Protein AF-A0A3N5TPN7-F1 (afdb_monomer_lite)

Radius of gyration: 16.47 Å; chains: 1; bounding box: 33×39×43 Å

pLDDT: mean 72.8, std 17.23, range [39.59, 96.81]

Secondary structure (DSSP, 8-state):
------STT-TTSTT---SS----SSHHHHHHHHHHHHTTSHHHHHHHHHHHHHHHHHHSTTPPPPPPS-SS--PPTT----

Structure (mmCIF, N/CA/C/O backbone):
data_AF-A0A3N5TPN7-F1
#
_entry.id   AF-A0A3N5TPN7-F1
#
loop_
_atom_site.group_PDB
_atom_site.id
_atom_site.type_symbol
_atom_site.label_atom_id
_atom_site.label_alt_id
_atom_site.label_comp_id
_atom_site.label_asym_id
_atom_site.label_entity_id
_atom_site.label_seq_id
_atom_site.pdbx_PDB_ins_code
_atom_site.Cartn_x
_atom_site.Cartn_y
_atom_site.Cartn_z
_atom_site.occupancy
_atom_site.B_iso_or_equiv
_atom_site.auth_seq_id
_atom_site.auth_comp_id
_atom_site.auth_asym_id
_atom_site.auth_atom_id
_atom_site.pdbx_PDB_model_num
ATOM 1 N N . ALA A 1 1 ? -17.935 -29.277 12.325 1.00 39.59 1 ALA A N 1
ATOM 2 C CA . ALA A 1 1 ? -17.825 -28.518 13.583 1.00 39.59 1 ALA A CA 1
ATOM 3 C C . ALA A 1 1 ? -18.658 -27.258 13.426 1.00 39.59 1 ALA A C 1
ATOM 5 O O . ALA A 1 1 ? -18.739 -26.773 12.303 1.00 39.59 1 ALA A O 1
ATOM 6 N N . ASP A 1 2 ? -19.326 -26.828 14.494 1.00 46.28 2 ASP A N 1
ATOM 7 C CA . ASP A 1 2 ? -20.120 -25.597 14.548 1.00 46.28 2 ASP A CA 1
ATOM 8 C C . ASP A 1 2 ? -19.280 -24.393 14.083 1.00 46.28 2 ASP A C 1
ATOM 10 O O . ASP A 1 2 ? -18.120 -24.267 14.475 1.00 46.28 2 ASP A O 1
ATOM 14 N N . LEU A 1 3 ? -19.839 -23.590 13.175 1.00 48.03 3 LEU A N 1
ATOM 15 C CA . LEU A 1 3 ? -19.180 -22.463 12.499 1.00 48.03 3 LEU A CA 1
ATOM 16 C C . LEU A 1 3 ? -19.747 -21.114 12.958 1.00 48.03 3 LEU A C 1
ATOM 18 O O . LEU A 1 3 ? -19.520 -20.098 12.298 1.00 48.03 3 LEU A O 1
ATOM 22 N N . SER A 1 4 ? -20.522 -21.086 14.045 1.00 59.12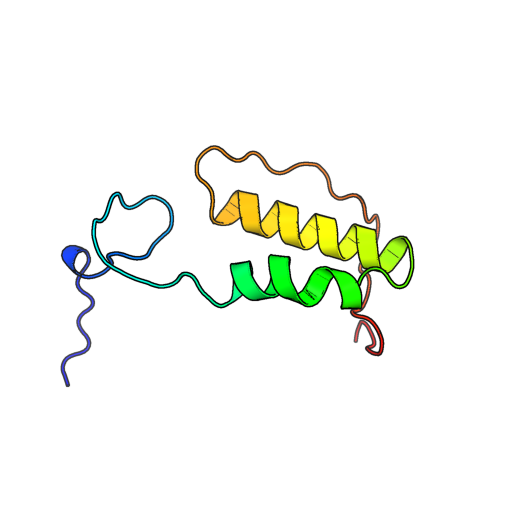 4 SER A N 1
ATOM 23 C CA . SER A 1 4 ? -21.029 -19.833 14.593 1.00 59.12 4 SER A CA 1
ATOM 24 C C . SER A 1 4 ? -19.861 -18.942 15.027 1.00 59.12 4 SER A C 1
ATOM 26 O O . SER A 1 4 ? -19.089 -19.291 15.918 1.00 59.12 4 SER A O 1
ATOM 28 N N . TRP A 1 5 ? -19.719 -17.808 14.345 1.00 44.12 5 TRP A N 1
ATOM 29 C CA . TRP A 1 5 ? -18.627 -16.858 14.515 1.00 44.12 5 TRP A CA 1
ATOM 30 C C . TRP A 1 5 ? -18.800 -16.041 15.804 1.00 44.12 5 TRP A C 1
ATOM 32 O O . TRP A 1 5 ? -19.834 -15.400 15.996 1.00 44.12 5 TRP A O 1
ATOM 42 N N . ASP A 1 6 ? -17.781 -16.076 16.667 1.00 53.81 6 ASP A N 1
ATOM 43 C CA . ASP A 1 6 ? -17.718 -15.368 17.948 1.00 53.81 6 ASP A CA 1
ATOM 44 C C . ASP A 1 6 ? -16.859 -14.102 17.822 1.00 53.81 6 ASP A C 1
ATOM 46 O O . ASP A 1 6 ? -15.709 -14.141 17.373 1.00 53.81 6 ASP A O 1
ATOM 50 N N . ARG A 1 7 ? -17.441 -12.972 18.226 1.00 54.31 7 ARG A N 1
ATOM 51 C CA . ARG A 1 7 ? -16.832 -11.647 18.133 1.00 54.31 7 ARG A CA 1
ATOM 52 C C . ARG A 1 7 ? -15.745 -11.438 19.193 1.00 54.31 7 ARG A C 1
ATOM 54 O O . ARG A 1 7 ? -14.784 -10.733 18.902 1.00 54.31 7 ARG A O 1
ATOM 61 N N . ASP A 1 8 ? -15.832 -12.094 20.348 1.00 53.81 8 ASP A N 1
ATOM 62 C CA . ASP A 1 8 ? -14.822 -11.982 21.413 1.00 53.81 8 ASP A CA 1
ATOM 63 C C . ASP A 1 8 ? -13.570 -12.834 21.117 1.00 53.81 8 ASP A C 1
ATOM 65 O O . ASP A 1 8 ? -12.487 -12.576 21.641 1.00 53.81 8 ASP A O 1
ATOM 69 N N . ALA A 1 9 ? -13.677 -13.807 20.203 1.00 52.12 9 ALA A N 1
ATOM 70 C CA . ALA A 1 9 ? -12.553 -14.601 19.699 1.00 52.12 9 ALA A CA 1
ATOM 71 C C . ALA A 1 9 ? -11.839 -13.961 18.486 1.00 52.12 9 ALA A C 1
ATOM 73 O O . ALA A 1 9 ? -10.785 -14.439 18.054 1.00 52.12 9 ALA A O 1
ATOM 74 N N . ALA A 1 10 ? -12.379 -12.872 17.925 1.00 53.94 10 ALA A N 1
ATOM 75 C CA . ALA A 1 10 ? -11.869 -12.197 16.727 1.00 53.94 10 ALA A CA 1
ATOM 76 C C . ALA A 1 10 ? -10.714 -11.221 17.035 1.00 53.94 10 ALA A C 1
ATOM 78 O O . ALA A 1 10 ? -10.703 -10.074 16.597 1.00 53.94 10 ALA A O 1
ATOM 79 N N . CYS A 1 11 ? -9.713 -11.678 17.780 1.00 55.09 11 CYS A N 1
ATOM 80 C CA . CYS A 1 11 ? -8.637 -10.875 18.367 1.00 55.09 11 CYS A CA 1
ATOM 81 C C . CYS A 1 11 ? -7.568 -10.388 17.347 1.00 55.09 11 CYS A C 1
ATOM 83 O O . CYS A 1 11 ? -6.386 -10.347 17.659 1.00 55.09 11 CYS A O 1
ATOM 85 N N . CYS A 1 12 ? -7.945 -10.081 16.096 1.00 55.91 12 CYS A N 1
ATOM 86 C CA . CYS A 1 12 ? -7.016 -9.885 14.963 1.00 55.91 12 CYS A CA 1
ATOM 87 C C . CYS A 1 12 ? -7.427 -8.850 13.911 1.00 55.91 12 CYS A C 1
ATOM 89 O O . CYS A 1 12 ? -6.803 -8.783 12.846 1.00 55.91 12 CYS A O 1
ATOM 91 N N . VAL A 1 13 ? -8.534 -8.153 14.126 1.00 50.88 13 VAL A N 1
ATOM 92 C CA . VAL A 1 13 ? -9.088 -7.209 13.151 1.00 50.88 13 VAL A CA 1
ATOM 93 C C . VAL A 1 13 ? -8.447 -5.841 13.408 1.00 50.88 13 VAL A C 1
ATOM 95 O O . VAL A 1 13 ? -8.177 -5.543 14.577 1.00 50.88 13 VAL A O 1
ATOM 98 N N . PRO A 1 14 ? -8.175 -5.016 12.373 1.00 48.22 14 PRO A N 1
ATOM 99 C CA . PRO A 1 14 ? -7.863 -3.607 12.577 1.00 48.22 14 PRO A CA 1
ATOM 100 C C . PRO A 1 14 ? -8.779 -3.000 13.621 1.00 48.22 14 PRO A C 1
ATOM 102 O O . PRO A 1 14 ? -9.981 -3.262 13.646 1.00 48.22 14 PRO A O 1
ATOM 105 N N . ASP A 1 15 ? -8.134 -2.291 14.537 1.00 51.75 15 ASP A N 1
ATOM 106 C CA . ASP A 1 15 ? -8.752 -1.562 15.631 1.00 51.75 15 ASP A CA 1
ATOM 107 C C . ASP A 1 15 ? -9.653 -2.320 16.597 1.00 51.75 15 ASP A C 1
ATOM 109 O O . ASP A 1 15 ? -10.592 -1.798 17.195 1.00 51.75 15 ASP A O 1
ATOM 113 N N . THR A 1 16 ? -9.214 -3.540 16.887 1.00 53.47 16 THR A N 1
ATOM 114 C CA . THR A 1 16 ? -9.514 -4.217 18.149 1.00 53.47 16 THR A CA 1
ATOM 115 C C . THR A 1 16 ? -8.279 -4.176 19.055 1.00 53.47 16 THR A C 1
ATOM 117 O O . THR A 1 16 ? -7.223 -4.686 18.684 1.00 53.47 16 THR A O 1
ATOM 120 N N . ASP A 1 17 ? -8.399 -3.577 20.243 1.00 55.47 17 ASP A N 1
ATOM 121 C CA . ASP A 1 17 ? -7.347 -3.601 21.271 1.00 55.47 17 ASP A CA 1
ATOM 122 C C . ASP A 1 17 ? -7.338 -4.984 21.929 1.00 55.47 17 ASP A C 1
ATOM 124 O O . ASP A 1 17 ? -8.138 -5.271 22.822 1.00 55.47 17 ASP A O 1
ATOM 128 N N . CYS A 1 18 ? -6.521 -5.892 21.392 1.00 57.97 18 CYS A N 1
ATOM 129 C CA . CYS A 1 18 ? -6.525 -7.283 21.812 1.00 57.97 18 CYS A CA 1
ATOM 130 C C . CYS A 1 18 ? -5.111 -7.807 22.106 1.00 57.97 18 CYS A C 1
ATOM 132 O O . CYS A 1 18 ? -4.215 -7.629 21.279 1.00 57.97 18 CYS A O 1
ATOM 134 N N . PRO A 1 19 ? -4.894 -8.481 23.254 1.00 53.91 19 PRO A N 1
ATOM 135 C CA . PRO A 1 19 ? -3.555 -8.857 23.692 1.00 53.91 19 PRO A CA 1
ATOM 136 C C . PRO A 1 19 ? -2.896 -9.996 22.899 1.00 53.91 19 PRO A C 1
ATOM 138 O O . PRO A 1 19 ? -1.694 -10.172 23.084 1.00 53.91 19 PRO A O 1
ATOM 141 N N . ASP A 1 20 ? -3.617 -10.774 22.060 1.00 51.75 20 ASP A N 1
ATOM 142 C CA . ASP A 1 20 ? -3.062 -12.075 21.639 1.00 51.75 20 ASP A CA 1
ATOM 143 C C . ASP A 1 20 ? -3.424 -12.717 20.275 1.00 51.75 20 ASP A C 1
ATOM 145 O O . ASP A 1 20 ? -3.107 -13.896 20.126 1.00 51.75 20 ASP A O 1
ATOM 149 N N . CYS A 1 21 ? -3.989 -12.069 19.231 1.00 55.56 21 CYS A N 1
ATOM 150 C CA . CYS A 1 21 ? -4.190 -12.815 17.963 1.00 55.56 21 CYS A CA 1
ATOM 151 C C . CYS A 1 21 ? -3.883 -12.125 16.613 1.00 55.56 21 CYS A C 1
ATOM 153 O O . CYS A 1 21 ? -3.999 -10.930 16.366 1.00 55.56 21 CYS A O 1
ATOM 155 N N . ARG A 1 22 ? -3.495 -13.015 15.686 1.00 50.44 22 ARG A N 1
ATOM 156 C CA . ARG A 1 22 ? -2.918 -12.827 14.350 1.00 50.44 22 ARG A CA 1
ATOM 157 C C . ARG A 1 22 ? -3.950 -12.913 13.210 1.00 50.44 22 ARG A C 1
ATOM 159 O O . ARG A 1 22 ? -4.454 -13.992 12.920 1.00 50.44 22 ARG A O 1
ATOM 166 N N . HIS A 1 23 ? -4.083 -11.846 12.423 1.00 47.75 23 HIS A N 1
ATOM 167 C CA . HIS A 1 23 ? -4.328 -11.921 10.968 1.00 47.75 23 HIS A CA 1
ATOM 168 C C . HIS A 1 23 ? -3.420 -10.916 10.246 1.00 47.75 23 HIS A C 1
ATOM 170 O O . HIS A 1 23 ? -3.807 -10.117 9.405 1.00 47.75 23 HIS A O 1
ATOM 176 N N . TYR A 1 24 ? -2.151 -10.978 10.643 1.00 52.50 24 TYR A N 1
ATOM 177 C CA . TYR A 1 24 ? -1.154 -9.931 10.457 1.00 52.50 24 TYR A CA 1
ATOM 178 C C . TYR A 1 24 ? -0.248 -10.117 9.230 1.00 52.50 24 TYR A C 1
ATOM 180 O O . TYR A 1 24 ? 0.640 -9.300 9.027 1.00 52.50 24 TYR A O 1
ATOM 188 N N . ALA A 1 25 ? -0.376 -11.193 8.444 1.00 49.03 25 ALA A N 1
ATOM 189 C CA . ALA A 1 25 ? 0.780 -11.697 7.686 1.00 49.03 25 ALA A CA 1
ATOM 190 C C . ALA A 1 25 ? 0.699 -11.639 6.151 1.00 49.03 25 ALA A C 1
ATOM 192 O O . ALA A 1 25 ? 1.730 -11.822 5.513 1.00 49.03 25 ALA A O 1
ATOM 193 N N . ALA A 1 26 ? -0.462 -11.399 5.529 1.00 51.06 26 ALA A N 1
ATOM 194 C CA . ALA A 1 26 ? -0.538 -11.413 4.062 1.00 51.06 26 ALA A CA 1
ATOM 195 C C . ALA A 1 26 ? -0.219 -10.039 3.454 1.00 51.06 26 ALA A C 1
ATOM 197 O O . ALA A 1 26 ? 0.743 -9.913 2.704 1.00 51.06 26 ALA A O 1
ATOM 198 N N . GLY A 1 27 ? -0.973 -8.994 3.806 1.00 53.19 27 GLY A N 1
ATOM 199 C CA . GLY A 1 27 ? -0.774 -7.661 3.227 1.00 53.19 27 GLY A CA 1
ATOM 200 C C . GLY A 1 27 ? 0.517 -6.982 3.692 1.00 53.19 27 GLY A C 1
ATOM 201 O O . GLY A 1 27 ? 1.288 -6.512 2.864 1.00 53.19 27 GLY A O 1
ATOM 202 N N . SER A 1 28 ? 0.840 -7.034 4.986 1.00 56.12 28 SER A N 1
ATOM 203 C CA . SER A 1 28 ? 2.085 -6.464 5.534 1.00 56.12 28 SER A CA 1
ATOM 204 C C . SER A 1 28 ? 3.352 -7.101 4.941 1.00 56.12 28 SER A C 1
ATOM 206 O O . SER A 1 28 ? 4.315 -6.392 4.640 1.00 56.12 28 SER A O 1
ATOM 208 N N . ALA A 1 29 ? 3.355 -8.422 4.714 1.00 55.56 29 ALA A N 1
ATOM 209 C CA . ALA A 1 29 ? 4.465 -9.132 4.082 1.00 55.56 29 ALA A CA 1
ATOM 210 C C . ALA A 1 29 ? 4.571 -8.812 2.585 1.00 55.56 29 ALA A C 1
ATOM 212 O O . ALA A 1 29 ? 5.673 -8.785 2.042 1.00 55.56 29 ALA A O 1
ATOM 213 N N . LEU A 1 30 ? 3.451 -8.542 1.905 1.00 59.16 30 LEU A N 1
ATOM 214 C CA . LEU A 1 30 ? 3.458 -8.064 0.520 1.00 59.16 30 LEU A CA 1
ATOM 215 C C . LEU A 1 30 ? 4.031 -6.648 0.428 1.00 59.16 30 LEU A C 1
ATOM 217 O O . LEU A 1 30 ? 4.9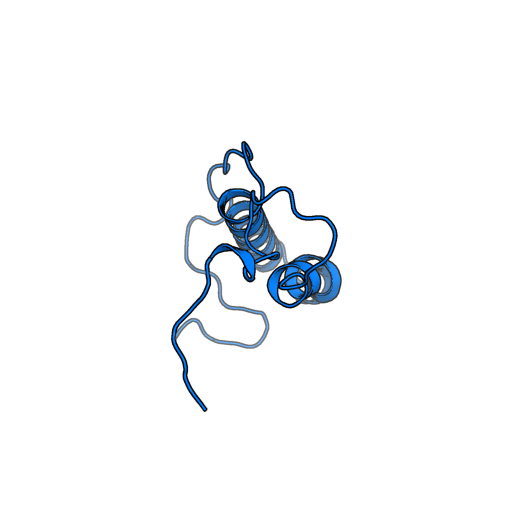17 -6.407 -0.393 1.00 59.16 30 LEU A O 1
ATOM 221 N N . VAL A 1 31 ? 3.582 -5.752 1.308 1.00 62.50 31 VAL A N 1
ATOM 222 C CA . VAL A 1 31 ? 4.075 -4.376 1.412 1.00 62.50 31 VAL A CA 1
ATOM 223 C C . VAL A 1 31 ? 5.578 -4.375 1.706 1.00 62.50 31 VAL A C 1
ATOM 225 O O . VAL A 1 31 ? 6.350 -3.803 0.951 1.00 62.50 31 VAL A O 1
ATOM 228 N N . THR A 1 32 ? 6.051 -5.090 2.724 1.00 61.38 32 THR A N 1
ATOM 229 C CA . THR A 1 32 ? 7.470 -5.016 3.122 1.00 61.38 32 THR A CA 1
ATOM 230 C C . THR A 1 32 ? 8.412 -5.880 2.276 1.00 61.38 32 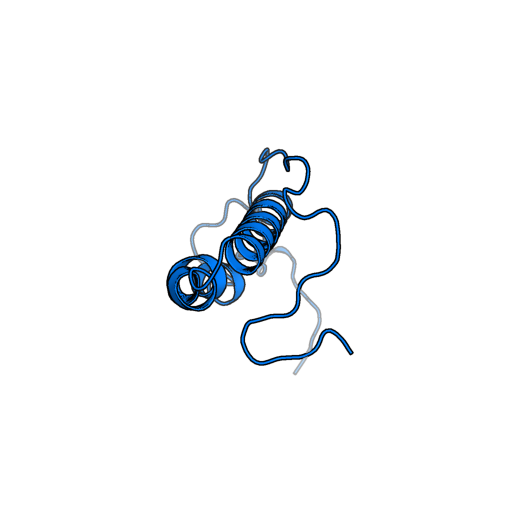THR A C 1
ATOM 232 O O . THR A 1 32 ? 9.503 -5.428 1.933 1.00 61.38 32 THR A O 1
ATOM 235 N N . ALA A 1 33 ? 8.030 -7.104 1.891 1.00 65.00 33 ALA A N 1
ATOM 236 C CA . ALA A 1 33 ? 8.953 -8.037 1.231 1.00 65.00 33 ALA A CA 1
ATOM 237 C C . ALA A 1 33 ? 8.972 -7.932 -0.302 1.00 65.00 33 ALA A C 1
ATOM 239 O O . ALA A 1 33 ? 9.850 -8.520 -0.939 1.00 65.00 33 ALA A O 1
ATOM 240 N N . ARG A 1 34 ? 8.002 -7.246 -0.926 1.00 68.31 34 ARG A N 1
ATOM 241 C CA . ARG A 1 34 ? 7.887 -7.207 -2.396 1.00 68.31 34 ARG A CA 1
ATOM 242 C C . ARG A 1 34 ? 8.208 -5.865 -3.035 1.00 68.31 34 ARG A C 1
ATOM 244 O O . ARG A 1 34 ? 8.257 -5.837 -4.258 1.00 68.31 34 ARG A O 1
ATOM 251 N N . MET A 1 35 ? 8.527 -4.818 -2.268 1.00 76.25 35 MET A N 1
ATOM 252 C CA . MET A 1 35 ? 8.914 -3.505 -2.812 1.00 76.25 35 MET A CA 1
ATOM 253 C C . MET A 1 35 ? 9.946 -3.618 -3.946 1.00 76.25 35 MET A C 1
ATOM 255 O O . MET A 1 35 ? 9.736 -3.083 -5.029 1.00 76.25 35 MET A O 1
ATOM 259 N N . PHE A 1 36 ? 11.024 -4.384 -3.742 1.00 73.62 36 PHE A N 1
ATOM 260 C CA . PHE A 1 36 ? 12.090 -4.549 -4.741 1.00 73.62 36 PHE A CA 1
ATOM 261 C C . PHE A 1 36 ? 11.620 -5.154 -6.068 1.00 73.62 36 PHE A C 1
ATOM 263 O O . PHE A 1 36 ? 12.267 -4.943 -7.087 1.00 73.62 36 PHE A O 1
ATOM 270 N N . ARG A 1 37 ? 10.500 -5.889 -6.080 1.00 78.56 37 ARG A N 1
ATOM 271 C CA . ARG A 1 37 ? 9.919 -6.419 -7.320 1.00 78.56 37 ARG A CA 1
ATOM 272 C C . ARG A 1 37 ? 9.230 -5.337 -8.143 1.00 78.56 37 ARG A C 1
ATOM 274 O O . ARG A 1 37 ? 9.100 -5.534 -9.338 1.00 78.56 37 ARG A O 1
ATOM 281 N N . HIS A 1 38 ? 8.812 -4.238 -7.515 1.00 78.81 38 HIS A N 1
ATOM 282 C CA . HIS A 1 38 ? 8.104 -3.121 -8.144 1.00 78.81 38 HIS A CA 1
ATOM 283 C C . HIS A 1 38 ? 8.990 -1.884 -8.351 1.00 78.81 38 HIS A C 1
ATOM 285 O O . HIS A 1 38 ? 8.615 -0.986 -9.092 1.00 78.81 38 HIS A O 1
ATOM 291 N N . ALA A 1 39 ? 10.187 -1.846 -7.756 1.00 83.00 39 ALA A N 1
ATOM 292 C CA . ALA A 1 39 ? 11.193 -0.801 -7.968 1.00 83.00 39 ALA A CA 1
ATOM 293 C C . ALA A 1 39 ? 12.001 -0.997 -9.273 1.00 83.00 39 ALA A C 1
ATOM 295 O O . ALA A 1 39 ? 13.198 -0.719 -9.319 1.00 83.00 39 ALA A O 1
ATOM 296 N N . THR A 1 40 ? 11.364 -1.532 -10.317 1.00 84.44 40 THR A N 1
ATOM 297 C CA . THR A 1 40 ? 11.968 -1.770 -11.638 1.00 84.44 40 THR A CA 1
ATOM 298 C C . THR A 1 40 ? 11.932 -0.530 -12.520 1.00 84.44 40 THR A C 1
ATOM 300 O O . THR A 1 40 ? 12.846 -0.306 -13.310 1.00 84.44 40 THR A O 1
ATOM 303 N N . ASP A 1 41 ? 10.886 0.278 -12.369 1.00 90.31 41 ASP A N 1
ATOM 304 C CA . ASP A 1 41 ? 10.624 1.493 -13.129 1.00 90.31 41 ASP A CA 1
ATOM 305 C C . ASP A 1 41 ? 9.704 2.432 -12.317 1.00 90.31 41 ASP A C 1
ATOM 307 O O . ASP A 1 41 ? 9.040 1.983 -11.374 1.00 90.31 41 ASP A O 1
ATOM 311 N N . PRO A 1 42 ? 9.668 3.739 -12.640 1.00 91.69 42 PRO A N 1
ATOM 312 C CA . PRO A 1 42 ? 8.889 4.709 -11.875 1.00 91.69 42 PRO A CA 1
ATOM 313 C C . PRO A 1 42 ? 7.385 4.419 -11.823 1.00 91.69 42 PRO A C 1
ATOM 315 O O . PRO A 1 42 ? 6.752 4.717 -10.812 1.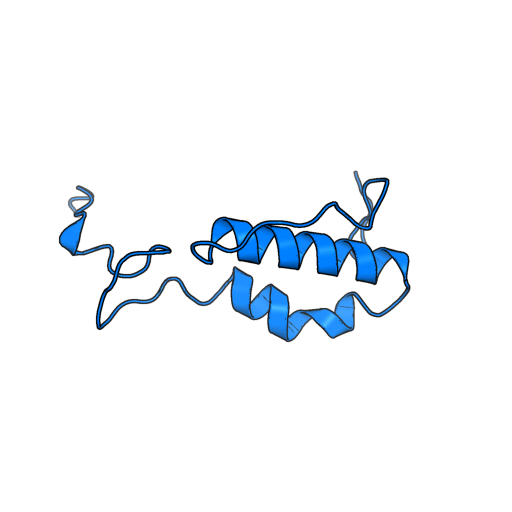00 91.69 42 PRO A O 1
ATOM 318 N N . ASP A 1 43 ? 6.804 3.855 -12.880 1.00 91.88 43 ASP A N 1
ATOM 319 C CA . ASP A 1 43 ? 5.361 3.629 -12.968 1.00 91.88 43 ASP A CA 1
ATOM 320 C C . ASP A 1 43 ? 4.945 2.447 -12.087 1.00 91.88 43 ASP A C 1
ATOM 322 O O . ASP A 1 43 ? 4.079 2.598 -11.220 1.00 91.88 43 ASP A O 1
ATOM 326 N N . SER A 1 44 ? 5.643 1.316 -12.195 1.00 90.06 44 SER A N 1
ATOM 327 C CA . SER A 1 44 ? 5.452 0.162 -11.307 1.00 90.06 44 SER A CA 1
ATOM 328 C C . SER A 1 44 ? 5.640 0.524 -9.832 1.00 90.06 44 SER A C 1
ATOM 330 O O . SER A 1 44 ? 4.914 0.025 -8.966 1.00 90.06 44 SER A O 1
ATOM 332 N N . PHE A 1 45 ? 6.594 1.411 -9.530 1.00 90.69 45 PHE A N 1
ATOM 333 C CA . PHE A 1 45 ? 6.859 1.831 -8.159 1.00 90.69 45 PHE A CA 1
ATOM 334 C C . PHE A 1 45 ? 5.762 2.746 -7.602 1.00 90.69 45 PHE A C 1
ATOM 336 O O . PHE A 1 45 ? 5.326 2.539 -6.470 1.00 90.69 45 PHE A O 1
ATOM 343 N N . LYS A 1 46 ? 5.259 3.705 -8.392 1.00 93.19 46 LYS A N 1
ATOM 344 C CA . LYS A 1 46 ? 4.100 4.536 -8.013 1.00 93.19 46 LYS A CA 1
ATOM 345 C C . LYS A 1 46 ? 2.867 3.681 -7.725 1.00 93.19 46 LYS A C 1
ATOM 347 O O . LYS A 1 46 ? 2.261 3.841 -6.671 1.00 93.19 46 LYS A O 1
ATOM 352 N N . ALA A 1 47 ? 2.559 2.720 -8.596 1.00 90.94 47 ALA A N 1
ATOM 353 C CA . ALA A 1 47 ? 1.433 1.810 -8.395 1.00 90.94 47 ALA A CA 1
ATOM 354 C C . ALA A 1 47 ? 1.578 0.974 -7.115 1.00 90.94 47 ALA A C 1
ATOM 356 O O . ALA A 1 47 ? 0.603 0.727 -6.404 1.00 90.94 47 ALA A O 1
ATOM 357 N N . TRP A 1 48 ? 2.805 0.557 -6.789 1.00 89.62 48 TRP A N 1
ATOM 358 C CA . TRP A 1 48 ? 3.081 -0.113 -5.523 1.00 89.62 48 TRP A CA 1
ATOM 359 C C . TRP A 1 48 ? 2.862 0.820 -4.321 1.00 89.62 48 TRP A C 1
ATOM 361 O O . TRP A 1 48 ? 2.232 0.390 -3.359 1.00 89.62 48 TRP A O 1
ATOM 371 N N . ILE A 1 49 ? 3.288 2.088 -4.376 1.00 91.25 49 ILE A N 1
ATOM 372 C CA . ILE A 1 49 ? 3.000 3.073 -3.315 1.00 91.25 49 ILE A CA 1
ATOM 373 C C . ILE A 1 49 ? 1.488 3.269 -3.145 1.00 91.25 49 ILE A C 1
ATOM 375 O O . ILE A 1 49 ? 1.008 3.232 -2.015 1.00 91.25 49 ILE A O 1
ATOM 379 N N . ASP A 1 50 ? 0.730 3.397 -4.236 1.00 92.38 50 ASP A N 1
ATOM 380 C CA . ASP A 1 50 ? -0.733 3.554 -4.193 1.00 92.38 50 ASP A CA 1
ATOM 381 C C . ASP A 1 50 ? -1.421 2.354 -3.522 1.00 92.38 50 ASP A C 1
ATOM 383 O O . ASP A 1 50 ? -2.377 2.503 -2.751 1.00 92.38 50 ASP A O 1
ATOM 387 N N . TYR A 1 51 ? -0.905 1.146 -3.768 1.00 88.12 51 TYR A N 1
ATOM 388 C CA . TYR A 1 51 ? -1.342 -0.065 -3.079 1.00 88.12 51 TYR A CA 1
ATOM 389 C C . TYR A 1 51 ? -1.018 -0.024 -1.579 1.00 88.12 51 TYR A C 1
ATOM 391 O O . TYR A 1 51 ? -1.876 -0.369 -0.765 1.00 88.12 51 TYR A O 1
ATOM 399 N N . VAL A 1 52 ? 0.191 0.405 -1.199 1.00 87.31 52 VAL A N 1
ATOM 400 C CA . VAL A 1 52 ? 0.598 0.535 0.212 1.00 87.31 52 VAL A CA 1
ATOM 401 C C . VAL A 1 52 ? -0.263 1.561 0.943 1.00 87.31 52 VAL A C 1
ATOM 403 O O . VAL A 1 52 ? -0.747 1.271 2.031 1.00 87.31 52 VAL A O 1
ATOM 406 N N . ASP A 1 53 ? -0.481 2.729 0.352 1.00 89.75 53 ASP A N 1
ATOM 407 C CA . ASP A 1 53 ? -1.317 3.802 0.898 1.00 89.75 53 ASP A CA 1
ATOM 408 C C . ASP A 1 53 ? -2.765 3.322 1.101 1.00 89.75 53 ASP A C 1
ATOM 410 O O . ASP A 1 53 ? -3.342 3.469 2.178 1.00 89.75 53 ASP A O 1
ATOM 414 N N . THR A 1 54 ? -3.316 2.612 0.111 1.00 87.75 54 THR A N 1
ATOM 415 C CA . THR A 1 54 ? -4.628 1.953 0.235 1.00 87.75 54 THR A CA 1
ATOM 416 C C . THR A 1 54 ? -4.640 0.912 1.356 1.00 87.75 54 THR A C 1
ATOM 418 O O . THR A 1 54 ? -5.595 0.847 2.126 1.00 87.75 54 THR A O 1
ATOM 421 N N . TYR A 1 55 ? -3.588 0.098 1.474 1.00 82.19 55 TYR A N 1
ATOM 422 C CA . TYR A 1 55 ? -3.455 -0.866 2.563 1.00 82.19 55 TYR A CA 1
ATOM 423 C C . TYR A 1 55 ? -3.447 -0.147 3.921 1.00 82.19 55 TYR A C 1
ATOM 425 O O . TYR A 1 55 ? -4.234 -0.478 4.801 1.00 82.19 55 TYR A O 1
ATOM 433 N N . LEU A 1 56 ? -2.627 0.883 4.101 1.00 81.06 56 LEU A N 1
ATOM 434 C CA . LEU A 1 56 ? -2.569 1.614 5.366 1.00 81.06 56 LEU A CA 1
ATOM 435 C C . LEU A 1 56 ? -3.920 2.242 5.727 1.00 81.06 56 LEU A C 1
ATOM 437 O O . LEU A 1 56 ? -4.364 2.076 6.856 1.00 81.06 56 LEU A O 1
ATOM 441 N N . ALA A 1 57 ? -4.621 2.849 4.773 1.00 85.00 57 ALA A N 1
ATOM 442 C CA . ALA A 1 57 ? -5.931 3.453 5.019 1.00 85.00 57 ALA A CA 1
ATOM 443 C C . ALA A 1 57 ? -7.028 2.456 5.420 1.00 85.00 57 ALA A C 1
ATOM 445 O O . ALA A 1 57 ? -7.968 2.820 6.119 1.00 85.00 57 ALA A O 1
ATOM 446 N N . VAL A 1 58 ? -6.932 1.200 4.976 1.00 77.75 58 VAL A N 1
ATOM 447 C CA . VAL A 1 58 ? -7.895 0.155 5.357 1.00 77.75 58 VAL A CA 1
ATOM 448 C C . VAL A 1 58 ? -7.558 -0.451 6.721 1.00 77.75 58 VAL A C 1
ATOM 450 O O . VAL A 1 58 ? -8.465 -0.856 7.442 1.00 77.75 58 VAL A O 1
ATOM 453 N N . TRP A 1 59 ? -6.272 -0.556 7.066 1.00 71.75 59 TRP A N 1
ATOM 454 C CA . TRP A 1 59 ? -5.817 -1.388 8.190 1.00 71.75 59 TRP A CA 1
ATOM 455 C C . TRP A 1 59 ? -5.216 -0.598 9.363 1.00 71.75 59 TRP A C 1
ATOM 457 O O . TRP A 1 59 ? -4.949 -1.190 10.410 1.00 71.75 59 TRP A O 1
ATOM 467 N N . VAL A 1 60 ? -4.980 0.707 9.217 1.00 71.31 60 VAL A N 1
ATOM 468 C CA . VAL A 1 60 ? -4.425 1.577 10.263 1.00 71.31 60 VAL A CA 1
ATOM 469 C C . VAL A 1 60 ? -5.444 2.644 10.628 1.00 71.31 60 VAL A C 1
ATOM 471 O O . VAL A 1 60 ? -5.786 3.506 9.820 1.00 71.31 60 VAL A O 1
ATOM 474 N N . MET A 1 61 ? -5.894 2.625 11.881 1.00 75.06 61 MET A N 1
ATOM 475 C CA . MET A 1 61 ? -6.857 3.618 12.333 1.00 75.06 61 MET A CA 1
ATOM 476 C C . MET A 1 61 ? -6.334 5.030 12.308 1.00 75.06 61 MET A C 1
ATOM 478 O O . MET A 1 61 ? -5.225 5.314 12.756 1.00 75.06 61 MET A O 1
ATOM 482 N N . GLY A 1 62 ? -7.197 5.920 11.826 1.00 78.88 62 GLY A N 1
ATOM 483 C CA . GLY A 1 62 ? -6.872 7.329 11.672 1.00 78.88 62 GLY A CA 1
ATOM 484 C C . GLY A 1 62 ? -5.836 7.600 10.581 1.00 78.88 62 GLY A C 1
ATOM 485 O O . GLY A 1 62 ? -5.404 8.742 10.458 1.00 78.88 62 GLY A O 1
ATOM 486 N N . TYR A 1 63 ? -5.426 6.594 9.797 1.00 82.69 63 TYR A N 1
ATOM 487 C CA . TYR A 1 63 ? -4.597 6.826 8.623 1.00 82.69 63 TYR A CA 1
ATOM 488 C C . TYR A 1 63 ? -5.467 7.341 7.478 1.00 82.69 63 TYR A C 1
ATOM 490 O O . TYR A 1 63 ? -6.355 6.648 6.981 1.00 82.69 63 TYR A O 1
ATOM 498 N N . GLU A 1 64 ? -5.199 8.568 7.048 1.00 91.44 64 GLU A N 1
ATOM 499 C CA . GLU A 1 64 ? -5.880 9.178 5.914 1.00 91.44 64 GLU A CA 1
ATOM 500 C C . GLU A 1 64 ? -5.126 8.874 4.622 1.00 91.44 64 GLU A C 1
ATOM 502 O O . GLU A 1 64 ? -3.949 9.206 4.473 1.00 91.44 64 GLU A O 1
ATOM 507 N N . LYS A 1 65 ? -5.829 8.250 3.677 1.00 91.81 65 LYS A N 1
ATOM 508 C CA . LYS A 1 65 ? -5.289 7.934 2.359 1.00 91.81 65 LYS A CA 1
ATOM 509 C C . LYS A 1 65 ? -4.993 9.208 1.560 1.00 91.81 65 LYS A C 1
ATOM 511 O O . LYS A 1 65 ? -5.848 10.092 1.463 1.00 91.81 65 LYS A O 1
ATOM 516 N N . GLY A 1 66 ? -3.841 9.252 0.896 1.00 94.25 66 GLY A N 1
ATOM 517 C CA . GLY A 1 66 ? -3.521 10.288 -0.085 1.00 94.25 66 GLY A CA 1
ATOM 518 C C . GLY A 1 66 ? -4.200 10.094 -1.455 1.00 94.25 66 GLY A C 1
ATOM 519 O O . GLY A 1 66 ? -4.804 9.051 -1.739 1.00 94.25 66 GLY A O 1
ATOM 520 N N . PRO A 1 67 ? -4.110 11.092 -2.354 1.00 96.81 67 PRO A N 1
ATOM 521 C CA . PRO A 1 67 ? -4.415 10.886 -3.768 1.00 96.81 67 PRO A CA 1
ATOM 522 C C . PRO A 1 67 ? -3.417 9.898 -4.389 1.00 96.81 67 PRO A C 1
ATOM 524 O O . PRO A 1 67 ? -2.243 9.886 -4.022 1.00 96.81 67 PRO A O 1
ATOM 527 N N . ASN A 1 68 ? -3.882 9.087 -5.343 1.00 95.75 68 ASN A N 1
ATOM 528 C CA . ASN A 1 68 ? -3.003 8.168 -6.068 1.00 95.75 68 ASN A CA 1
ATOM 529 C C . ASN A 1 68 ? -1.968 8.935 -6.903 1.00 95.75 68 ASN A C 1
ATOM 531 O O . ASN A 1 68 ? -2.269 9.987 -7.469 1.00 95.75 68 ASN A O 1
ATOM 535 N N . LEU A 1 69 ? -0.769 8.369 -7.006 1.00 95.44 69 LEU A N 1
ATOM 536 C CA . LEU A 1 69 ? 0.326 8.835 -7.855 1.00 95.44 69 LEU A CA 1
ATOM 537 C C . LEU A 1 69 ? 0.189 8.349 -9.304 1.00 95.44 69 LEU A C 1
ATOM 539 O O . LEU A 1 69 ? 0.809 8.913 -10.209 1.00 95.44 69 LEU A O 1
ATOM 543 N N . SER A 1 70 ? -0.552 7.262 -9.513 1.00 94.06 70 SER A N 1
ATOM 544 C CA . SER A 1 70 ? -0.802 6.668 -10.827 1.00 94.06 70 SER A CA 1
ATOM 545 C C . SER A 1 70 ? -2.114 7.192 -11.417 1.00 94.06 70 SER A C 1
ATOM 547 O O . SER A 1 70 ? -3.170 7.058 -10.799 1.00 94.06 70 SER A O 1
ATOM 549 N N . ASP A 1 71 ? -2.060 7.718 -12.644 1.00 93.88 71 ASP A N 1
ATOM 550 C CA . ASP A 1 71 ? -3.229 8.286 -13.343 1.00 93.88 71 ASP A CA 1
ATOM 551 C C . ASP A 1 71 ? -4.029 7.240 -14.143 1.00 93.88 71 ASP A C 1
ATOM 553 O O . ASP A 1 71 ? -5.130 7.503 -14.630 1.00 93.88 71 ASP A O 1
ATOM 557 N N . ASN A 1 72 ? -3.480 6.035 -14.292 1.00 91.38 72 ASN A N 1
ATOM 558 C CA . ASN A 1 72 ? -4.075 4.919 -15.017 1.00 91.38 72 ASN A CA 1
ATOM 559 C C . ASN A 1 72 ? -3.708 3.583 -14.351 1.00 91.38 72 ASN A C 1
ATOM 561 O O . ASN A 1 72 ? -2.739 3.523 -13.592 1.00 91.38 72 ASN A O 1
ATOM 565 N N . PRO A 1 73 ? -4.441 2.492 -14.641 1.00 89.56 73 PRO A N 1
ATOM 566 C CA . PRO A 1 73 ? -4.061 1.160 -14.186 1.00 89.56 73 PRO A CA 1
ATOM 567 C C . PRO A 1 73 ? -2.671 0.769 -14.704 1.00 89.56 73 PRO A C 1
ATOM 569 O O . PRO A 1 73 ? -2.345 1.021 -15.867 1.00 89.56 73 PRO A O 1
ATOM 572 N N . ILE A 1 74 ? -1.871 0.145 -13.839 1.00 90.94 74 ILE A N 1
ATOM 573 C CA . ILE A 1 74 ? -0.517 -0.337 -14.132 1.00 90.94 74 ILE A CA 1
ATOM 574 C C . ILE A 1 74 ? -0.468 -1.820 -13.761 1.00 90.94 74 ILE A C 1
ATOM 576 O O . ILE A 1 74 ? -0.868 -2.202 -12.659 1.00 90.94 74 ILE A O 1
ATOM 580 N N . ALA A 1 75 ? -0.013 -2.664 -14.689 1.00 88.00 75 ALA A N 1
ATOM 581 C CA . ALA A 1 75 ? 0.129 -4.092 -14.431 1.00 88.00 75 ALA A CA 1
ATOM 582 C C . ALA A 1 75 ? 1.298 -4.367 -13.473 1.00 88.00 75 ALA A C 1
ATOM 584 O O . ALA A 1 75 ? 2.301 -3.651 -13.489 1.00 88.00 75 ALA A O 1
ATOM 585 N N . PRO A 1 76 ? 1.237 -5.449 -12.682 1.00 83.31 76 PRO A N 1
ATOM 586 C CA . PRO A 1 76 ? 2.417 -5.961 -12.009 1.00 83.31 76 PRO A CA 1
ATOM 587 C C . PRO A 1 76 ? 3.528 -6.300 -13.019 1.00 83.31 76 PRO A C 1
ATOM 589 O O . PRO A 1 76 ? 3.231 -6.767 -14.122 1.00 83.31 76 PRO A O 1
ATOM 592 N N . PRO A 1 77 ? 4.809 -6.168 -12.641 1.00 84.06 77 PRO A N 1
ATOM 593 C CA . PRO A 1 77 ? 5.921 -6.539 -13.510 1.00 84.06 77 PRO A CA 1
ATOM 594 C C . PRO A 1 77 ? 5.779 -7.962 -14.073 1.00 84.06 77 PRO A C 1
ATOM 596 O O . PRO A 1 77 ? 5.529 -8.920 -13.335 1.00 84.06 77 PRO A O 1
ATOM 599 N N . GLY A 1 78 ? 5.923 -8.094 -15.395 1.00 85.94 78 GLY A N 1
ATOM 600 C CA . GLY A 1 78 ? 5.811 -9.367 -16.117 1.00 85.94 78 GLY A CA 1
ATOM 601 C C . GLY A 1 78 ? 4.384 -9.873 -16.358 1.00 85.94 78 GLY A C 1
ATOM 602 O O . GLY A 1 78 ? 4.230 -11.035 -16.725 1.00 85.94 78 GLY A O 1
ATOM 603 N N . HIS A 1 79 ? 3.363 -9.043 -16.135 1.00 86.31 79 HIS A N 1
ATOM 604 C CA . HIS A 1 79 ? 1.954 -9.392 -16.329 1.00 86.31 79 HIS A CA 1
ATOM 605 C C . HIS A 1 79 ? 1.249 -8.337 -17.193 1.00 86.31 79 HIS A C 1
ATOM 607 O O . HIS A 1 79 ? 1.716 -7.204 -17.301 1.00 86.31 79 HIS A O 1
ATOM 613 N N . GLU A 1 80 ? 0.121 -8.708 -17.796 1.00 87.88 80 GLU A N 1
ATOM 614 C CA . GLU A 1 80 ? -0.767 -7.786 -18.512 1.00 87.88 80 GLU A CA 1
ATOM 615 C C . GLU A 1 80 ? -1.914 -7.321 -17.599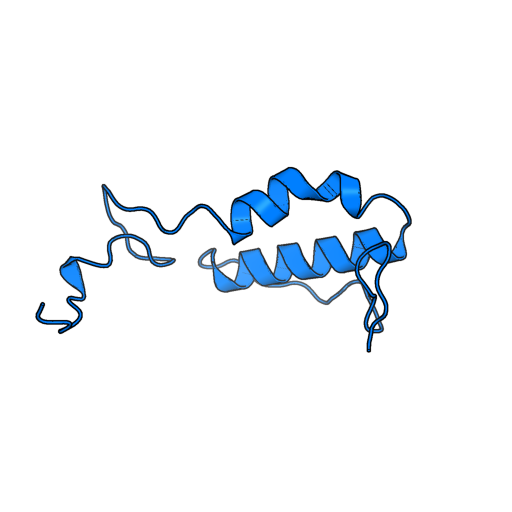 1.00 87.88 80 GLU A C 1
ATOM 617 O O . GLU A 1 80 ? -2.177 -7.917 -16.552 1.00 87.88 80 GLU A O 1
ATOM 622 N N . ILE A 1 81 ? -2.573 -6.218 -17.968 1.00 79.56 81 ILE A N 1
ATOM 623 C CA . ILE A 1 81 ? -3.714 -5.673 -17.209 1.00 79.56 81 ILE A CA 1
ATOM 624 C C . ILE A 1 81 ? -4.978 -6.538 -17.416 1.00 79.56 81 ILE A C 1
ATOM 626 O O . ILE A 1 81 ? -5.861 -6.524 -16.556 1.00 79.56 81 ILE A O 1
ATOM 630 N N . TYR A 1 82 ? -5.047 -7.305 -18.516 1.00 77.12 82 TYR A N 1
ATOM 631 C CA . TYR A 1 82 ? -6.183 -8.140 -18.926 1.00 77.12 82 TYR A CA 1
ATOM 632 C C . TYR A 1 82 ? -5.733 -9.485 -19.489 1.00 77.12 82 TYR A C 1
ATOM 634 O O . TYR A 1 82 ? -4.677 -9.500 -20.154 1.00 77.12 82 TYR A O 1
#

Sequence (82 aa):
ADLSWDRDAACCVPDTDCPDCRHYAAGSALVTARMFRHATDPDSFKAWIDYVDTYLAVWVMGYEKGPNLSDNPIAPPGHEIY

Foldseek 3Di:
DDPPDDPVVPQDAAPDPHDDDDPDDDLVCCLPVCLVQQVPDPQSNLVSVLSVLVVCVRRPPPRDRDDRPHPDDDDRPPDDPD

=== Feature glossary ===
A reading guide for the features in this record.

Start from the sequence.

  · Sequence gives the chain of amino acids in standard one-letter code (A=alanine, C=cysteine, …, Y=tyrosine), read N→C. It is the only feature that is directly encoded by the gene; all structural features are derived from the folded form of this sequence.

Fold it, and you get atomic coordinates and the backbone conformation that goes with them.

  · The mmCIF table is the protein's shape written out atom by atom. For each backbone N, Cα, C, and carbonyl O, it records an (x, y, z) coordinate triple in Å plus the residue type, chain letter, and residue number.

  · Backbone dihedral angles. Every residue except chain termini has a φ (preceding-C → N → Cα → C) and a ψ (N → Cα → C → next-N). They are reported in degrees following the IUPAC sign convention. Secondary structure is essentially a statement about which (φ, ψ) basin each residue occupies.

  · DSSP 8-state secondary structure assigns each residue one of H (α-helix), G (3₁₀-helix), I (π-helix), E (extended β-strand), B (isolated β-bridge), T (hydrogen-bonded turn), S (bend), or '-' (coil). The assignment is computed from backbone hydrogen-bond geometry via the Kabsch–Sander algorithm.

  · P-SEA three-state annotation labels each residue as helix, strand, or coil based purely on the geometry of the C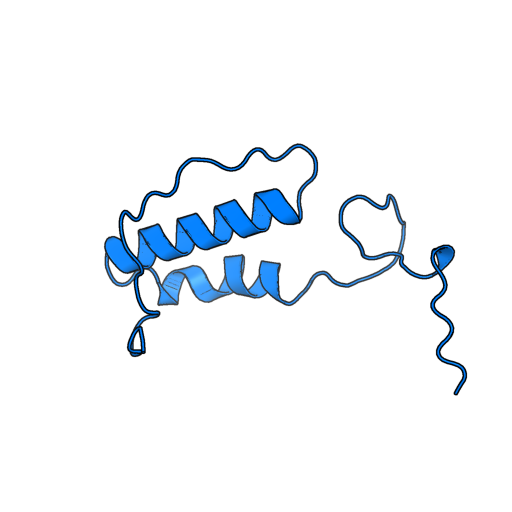α trace. It serves as a fallback when the full backbone (and thus DSSP) is unavailable.

Summarize the fold with a handful of shape descriptors and a per-residue structural alphabet.

  · Radius of gyration (Rg) is the root-mean-square distance of Cα atoms from their centroid — a single number for overall size and compactness. A globular domain of N residues has Rg ≈ 2.2·N^0.38 Å; an extended or disordered chain has a much larger Rg. The Cα contact count is the number of residue pairs whose Cα atoms are within 8 Å and are more than four positions apart in sequence — a standard proxy for tertiary packing density. The bounding box is the smallest axis-aligned box enclosing all Cα atoms.

  · Foldseek's 3Di representation compresses backbone geometry into a per-residue letter drawn from a learned twenty-state alphabet. It captures the tertiary interaction pattern around each residue — which residues are packed against it in space, regardless of where they are in sequence.

  · Accessible surface area quantifies burial. A residue with SASA near zero is packed into the hydrophobic core; one with SASA >100 Å² sits on the surface. Computed here via the Shrake–Rupley numerical algorithm with a 1.4 Å probe.

Ask how reliable the model is.

  · For AlphaFold models, the B-factor field carries pLDDT — the model's own estimate of local accuracy on a 0–100 scale. Regions with pLDDT<50 should be treated as essentially unmodeled; they often correspond to intrinsically disordered segments.

  · For experimental (PDB) structures, the B-factor (temperature factor) quantifies the positional spread of each atom in the crystal — a combination of thermal vibration and static disorder — in units of Å². High B-factors mark flexible loops or poorly resolved regions; low B-factors mark the rigid, well-ordered core.

  · PAE(i, j) answers: if I align the predicted and true structures on residue i, how far off (in Å) do I expect residue j to be? A block-diagonal PAE matrix with low values on the blocks and high values off-diagonal is the signature of a multi-domain protein with confidently predicted domains but uncertain inter-domain orientation.

Place it in context: what it resembles, what it is annotated as, and how it looks.

  · Structural nearest neighbors (via Foldseek easy-search vs the PDB). Reported per hit: target PDB id, E-value, and alignment TM-score. A TM-score above ~0.5 is the conventional threshold for 'same fold'.

  · Functional annotations link the protein to curated databases. InterPro entries identify conserved domains and families by matching the sequence against member-database signatures (Pfam, PROSITE, CDD, …). Gene Ontology (GO) terms describe molecular function, biological process, and cellular component in a controlled vocabulary. CATH places the structure in a hierarchical fold classification (Class/Architecture/Topology/Homologous-superfamily). The organism is the source species.

  · Plot images: a contact map (which residues are close in 3D, as an N×N binary image), a Ramachandran scatter (backbone torsion angles, revealing secondary-structure composition at a glance), and — for AlphaFold structures — a PAE heatmap (pairwise prediction confidence).

  · Structure images are PyMOL renders from six orthogonal camera directions. Cartoon representation draws helices as coils and strands as arrows; sticks shows the backbone as bonds; surface shows the solvent-excluded envelope. Rainbow coloring maps sequence position to hue (blue→red, N→C); chain coloring assigns a distinct color per polypeptide.